Protein AF-X8CJ45-F1 (afdb_monomer_lite)

Secondary structure (DSSP, 8-state):
-EEEEETHHHHHTT-S--EEEEEEEETTEEEEEEEEETTTTEEEEEETTTEEEEEETTEEEE--------GGG-EEE----SSHHHHHHHHHHHHHHTTTSSEEE--S-HHHHHHHHHTTS--------

InterPro domains:
  IPR000760 Inositol monophosphatase-like [PF00459] (2-119)

Radius of gyration: 15.91 Å; chains: 1; bounding box: 38×46×38 Å

pLDDT: mean 92.59, std 13.07, range [32.62, 98.75]

Organism: NCBI:txid1299331

Foldseek 3Di:
DWDQWFLPVCVVVVNQFIWIKDFDDDPNDTAKIWIQSPNLQKIWIDGVPGAIWIQHPVGIDGWAFDPDPAQQADEAEDEADDDPVSNVVVVVVVVVSCVRHVYYDYSRGPSVVVVQRRRHHDDDPPPPD

Sequence (129 aa):
MLDPIDGTVNFVYGVPAYAVSVAAQVNGESVAGAVADVVADRVYSAASGLGAHVSDGQGTQPLQCAAVEDVSMALLGTGFGYSRQRRAAQAALLARMLPVVRDVRRIGSAALDLCMVASAGWTPTTSTA

Structure (mmCIF, N/CA/C/O backbone):
data_AF-X8CJ45-F1
#
_entry.id   AF-X8CJ45-F1
#
loop_
_atom_site.group_PDB
_atom_site.id
_atom_site.type_symbol
_atom_site.label_atom_id
_atom_site.label_alt_id
_atom_site.label_comp_id
_atom_site.label_asym_id
_atom_site.label_entity_id
_atom_site.label_seq_id
_atom_site.pdbx_PDB_ins_code
_atom_site.Cartn_x
_atom_site.Cartn_y
_atom_site.Cartn_z
_atom_site.occupancy
_atom_site.B_iso_or_equiv
_atom_site.auth_seq_id
_atom_site.auth_comp_id
_atom_site.auth_asym_id
_atom_site.auth_atom_id
_atom_site.pdbx_PDB_model_num
ATOM 1 N N . MET A 1 1 ? -9.303 15.860 1.183 1.00 90.12 1 MET A N 1
ATOM 2 C CA . MET A 1 1 ? -8.746 15.312 -0.075 1.00 90.12 1 MET A CA 1
ATOM 3 C C . MET A 1 1 ? -9.461 14.006 -0.390 1.00 90.12 1 MET A C 1
ATOM 5 O O . MET A 1 1 ? -9.812 13.306 0.551 1.00 90.12 1 MET A O 1
ATOM 9 N N . LEU A 1 2 ? -9.723 13.716 -1.665 1.00 96.00 2 LEU A N 1
ATOM 10 C CA . LEU A 1 2 ? -10.448 12.525 -2.119 1.00 96.00 2 LEU A CA 1
ATOM 11 C C . LEU A 1 2 ? -9.826 12.034 -3.430 1.00 96.00 2 LEU A C 1
ATOM 13 O O . LEU A 1 2 ? -9.655 12.841 -4.344 1.00 96.00 2 LEU A O 1
ATOM 17 N N . ASP A 1 3 ? -9.545 10.737 -3.516 1.00 97.50 3 ASP A N 1
ATOM 18 C CA . ASP A 1 3 ? -9.345 10.020 -4.774 1.00 97.50 3 ASP A CA 1
ATOM 19 C C . ASP A 1 3 ? -10.434 8.941 -4.889 1.00 97.50 3 ASP A C 1
ATOM 21 O O . ASP A 1 3 ? -10.437 7.992 -4.096 1.00 97.50 3 ASP A O 1
ATOM 25 N N . PRO A 1 4 ? -11.395 9.087 -5.819 1.00 96.88 4 PRO A N 1
ATOM 26 C CA . PRO A 1 4 ? -12.460 8.110 -5.987 1.00 96.88 4 PRO A CA 1
ATOM 27 C C . PRO A 1 4 ? -11.963 6.789 -6.586 1.00 96.88 4 PRO A C 1
ATOM 29 O O . PRO A 1 4 ? -12.703 5.810 -6.522 1.00 96.88 4 PRO A O 1
ATOM 32 N N . ILE A 1 5 ? -10.771 6.752 -7.198 1.00 96.94 5 ILE A N 1
ATOM 33 C CA . ILE A 1 5 ? -10.228 5.535 -7.805 1.00 96.94 5 ILE A CA 1
ATOM 34 C C . ILE A 1 5 ? -8.696 5.564 -7.941 1.00 96.94 5 ILE A C 1
ATOM 36 O O . ILE A 1 5 ? -8.134 5.755 -9.027 1.00 96.94 5 ILE A O 1
ATOM 40 N N . ASP A 1 6 ? -8.010 5.250 -6.844 1.00 96.94 6 ASP A N 1
ATOM 41 C CA . ASP A 1 6 ? -6.585 4.937 -6.888 1.00 96.94 6 ASP A CA 1
ATOM 42 C C . ASP A 1 6 ? -6.377 3.535 -7.486 1.00 96.94 6 ASP A C 1
ATOM 44 O O . ASP A 1 6 ? -7.050 2.568 -7.122 1.00 96.94 6 ASP A O 1
ATOM 48 N N . GLY A 1 7 ? -5.449 3.425 -8.437 1.00 95.75 7 GLY A N 1
ATOM 49 C CA . GLY A 1 7 ? -5.289 2.223 -9.256 1.00 95.75 7 GLY A CA 1
ATOM 50 C C . GLY A 1 7 ? -6.200 2.175 -10.486 1.00 95.75 7 GLY A C 1
ATOM 51 O O . GLY A 1 7 ? -6.632 1.099 -10.891 1.00 95.75 7 GLY A O 1
ATOM 52 N N . THR A 1 8 ? -6.458 3.315 -11.141 1.00 95.94 8 THR A N 1
ATOM 53 C CA . THR A 1 8 ? -7.279 3.395 -12.370 1.00 95.94 8 THR A CA 1
ATOM 54 C C . THR A 1 8 ? -6.879 2.369 -13.439 1.00 95.94 8 THR A C 1
ATOM 56 O O . THR A 1 8 ? -7.742 1.763 -14.067 1.00 95.94 8 THR A O 1
ATOM 59 N N . VAL A 1 9 ? -5.575 2.131 -13.644 1.00 95.31 9 VAL A N 1
ATOM 60 C CA . VAL A 1 9 ? -5.098 1.103 -14.591 1.00 95.31 9 VAL A CA 1
ATOM 61 C C . VAL A 1 9 ? -5.538 -0.288 -14.142 1.00 95.31 9 VAL A C 1
ATOM 63 O O . VAL A 1 9 ? -6.014 -1.064 -14.958 1.00 95.31 9 VAL A O 1
ATOM 66 N N . ASN A 1 10 ? -5.437 -0.599 -12.854 1.00 96.56 10 ASN A N 1
ATOM 67 C CA . ASN A 1 10 ? -5.868 -1.892 -12.343 1.00 96.56 10 ASN A CA 1
ATOM 68 C C . ASN A 1 10 ? -7.371 -2.093 -12.541 1.00 96.56 10 ASN A C 1
ATOM 70 O O . ASN A 1 10 ? -7.768 -3.122 -13.077 1.00 96.56 10 ASN A O 1
ATOM 74 N N . PHE A 1 11 ? -8.184 -1.083 -12.225 1.00 96.19 11 PHE A N 1
ATOM 75 C CA . PHE A 1 11 ? -9.627 -1.126 -12.460 1.00 96.19 11 PHE A CA 1
ATOM 76 C C . PHE A 1 11 ? -9.978 -1.361 -13.936 1.00 96.19 11 PHE A C 1
ATOM 78 O O . PHE A 1 11 ? -10.744 -2.266 -14.252 1.00 96.19 11 PHE A O 1
ATOM 85 N N . VAL A 1 12 ? -9.375 -0.593 -14.852 1.00 97.12 12 VAL A N 1
ATOM 86 C CA . VAL A 1 12 ? -9.637 -0.706 -16.300 1.00 97.12 12 VAL A CA 1
ATOM 87 C C . VAL A 1 12 ? -9.259 -2.084 -16.848 1.00 97.12 12 VAL A C 1
ATOM 89 O O . VAL A 1 12 ? -9.937 -2.595 -17.736 1.00 97.12 12 VAL A O 1
ATOM 92 N N . TYR A 1 13 ? -8.188 -2.686 -16.333 1.00 96.19 13 TYR A N 1
ATOM 93 C CA . TYR A 1 13 ? -7.687 -3.981 -16.797 1.00 96.19 13 TYR A CA 1
ATOM 94 C C . TYR A 1 13 ? -8.173 -5.172 -15.951 1.00 96.19 13 TYR A C 1
ATOM 96 O O . TYR A 1 13 ? -7.725 -6.294 -16.182 1.00 96.19 13 TYR A O 1
ATO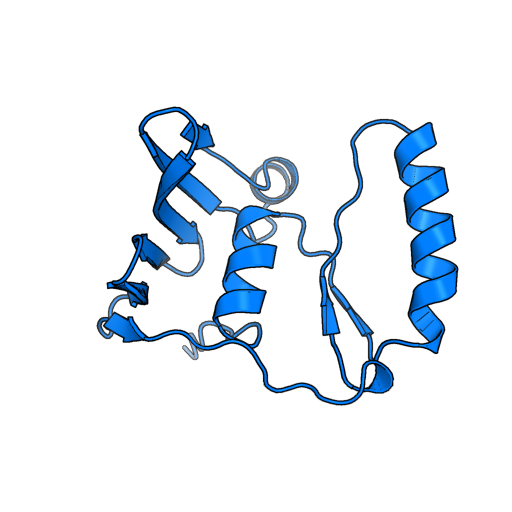M 104 N N . GLY A 1 14 ? -9.071 -4.959 -14.984 1.00 94.25 14 GLY A N 1
ATOM 105 C CA . GLY A 1 14 ? -9.604 -6.024 -14.127 1.00 94.25 14 GLY A CA 1
ATOM 106 C C . GLY A 1 14 ? -8.583 -6.643 -13.163 1.00 94.25 14 GLY A C 1
ATOM 107 O O . GLY A 1 14 ? -8.767 -7.773 -12.717 1.00 94.25 14 GLY A O 1
ATOM 108 N N . VAL A 1 15 ? -7.498 -5.934 -12.839 1.00 96.06 15 VAL A N 1
ATOM 109 C CA . VAL A 1 15 ? -6.531 -6.362 -11.818 1.00 96.06 15 VAL A CA 1
ATOM 110 C C . VAL A 1 15 ? -7.102 -6.019 -10.434 1.00 96.06 15 VAL A C 1
ATOM 112 O O . VAL A 1 15 ? -7.426 -4.852 -10.201 1.00 96.06 15 VAL A O 1
ATOM 115 N N . PRO A 1 16 ? -7.216 -6.980 -9.497 1.00 95.75 16 PRO A N 1
ATOM 116 C CA . PRO A 1 16 ? -7.948 -6.799 -8.243 1.00 95.75 16 PRO A CA 1
ATOM 117 C C . PRO A 1 16 ? -7.134 -6.048 -7.171 1.00 95.75 16 PRO A C 1
ATOM 119 O O . PRO A 1 16 ? -6.825 -6.585 -6.111 1.00 95.75 16 PRO A O 1
ATOM 122 N N . ALA A 1 17 ? -6.731 -4.813 -7.469 1.00 96.00 17 ALA A N 1
ATOM 123 C CA . ALA A 1 17 ? -5.958 -3.958 -6.568 1.00 96.00 17 ALA A CA 1
ATOM 124 C C . ALA A 1 17 ? -6.247 -2.475 -6.850 1.00 96.00 17 ALA A C 1
ATOM 126 O O . ALA A 1 17 ? -5.469 -1.791 -7.517 1.00 96.00 17 ALA A O 1
ATOM 127 N N . TYR A 1 18 ? -7.385 -1.981 -6.380 1.00 97.69 18 TYR A N 1
ATOM 128 C CA . TYR A 1 18 ? -7.781 -0.578 -6.511 1.00 97.69 18 TYR A CA 1
ATOM 129 C C . TYR A 1 18 ? -8.629 -0.156 -5.314 1.00 97.69 18 TYR A C 1
ATOM 131 O O . TYR A 1 18 ? -9.287 -0.984 -4.677 1.00 97.69 18 TYR A O 1
ATOM 139 N N . ALA A 1 19 ? -8.592 1.135 -5.003 1.00 98.44 19 ALA A N 1
ATOM 140 C CA . ALA A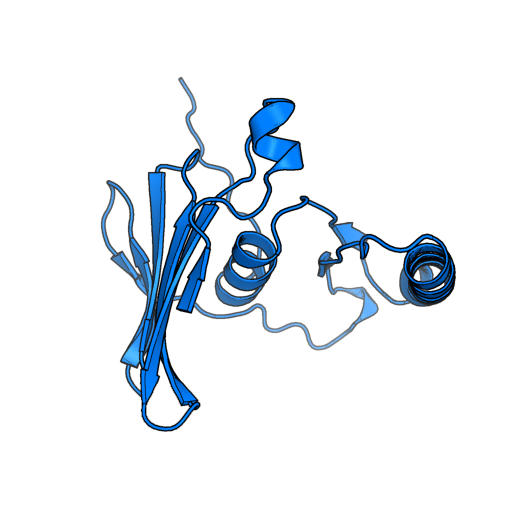 1 19 ? -9.175 1.657 -3.778 1.00 98.44 19 ALA A CA 1
ATOM 141 C C . ALA A 1 19 ? -9.813 3.034 -3.950 1.00 98.44 19 ALA A C 1
ATOM 143 O O . ALA A 1 19 ? -9.451 3.810 -4.834 1.00 98.44 19 ALA A O 1
ATOM 144 N N . VAL A 1 20 ? -10.725 3.353 -3.036 1.00 98.56 20 VAL A N 1
ATOM 145 C CA . VAL A 1 20 ? -11.155 4.732 -2.768 1.00 98.56 20 VAL A CA 1
ATOM 146 C C . VAL A 1 20 ? -10.320 5.256 -1.606 1.00 98.56 20 VAL A C 1
ATOM 148 O O . VAL A 1 20 ? -10.152 4.542 -0.619 1.00 98.56 20 VAL A O 1
ATOM 151 N N . SER A 1 21 ? -9.827 6.493 -1.670 1.00 98.50 21 SER A N 1
ATOM 152 C CA . SER A 1 21 ? -9.113 7.109 -0.543 1.00 98.50 21 SER A CA 1
ATOM 153 C C . SER A 1 21 ? -9.656 8.490 -0.194 1.00 98.50 21 SER A C 1
ATOM 155 O O . SER A 1 21 ? -9.944 9.310 -1.065 1.00 98.50 21 SER A O 1
ATOM 157 N N . VAL A 1 22 ? -9.791 8.765 1.102 1.00 98.44 22 VAL A N 1
ATOM 158 C CA . VAL A 1 22 ? -10.262 10.048 1.628 1.00 98.44 22 VAL A CA 1
ATOM 159 C C . VAL A 1 22 ? -9.416 10.478 2.819 1.00 98.44 22 VAL A C 1
ATOM 161 O O . VAL A 1 22 ? -9.025 9.663 3.651 1.00 98.44 22 VAL A O 1
ATOM 164 N N . ALA A 1 23 ? -9.151 11.778 2.918 1.00 98.31 23 ALA A N 1
ATOM 165 C CA . ALA A 1 23 ? -8.488 12.385 4.064 1.00 98.31 23 ALA A CA 1
ATOM 166 C C . ALA A 1 23 ? -9.190 13.682 4.476 1.00 98.31 23 ALA A C 1
ATOM 168 O O . ALA A 1 23 ? -9.433 14.566 3.640 1.00 98.31 23 ALA A O 1
ATOM 169 N N . ALA A 1 24 ? -9.472 13.809 5.769 1.00 98.31 24 ALA A N 1
ATOM 170 C CA . ALA A 1 24 ? -9.878 15.052 6.405 1.00 98.31 24 ALA A CA 1
ATOM 171 C C . ALA A 1 24 ? -8.626 15.865 6.743 1.00 98.31 24 ALA A C 1
ATOM 173 O O . ALA A 1 24 ? -7.697 15.349 7.369 1.00 98.31 24 ALA A O 1
ATOM 174 N N . GLN A 1 25 ? -8.605 17.131 6.325 1.00 98.12 25 GLN A N 1
ATOM 175 C CA . GLN A 1 25 ? -7.483 18.029 6.576 1.00 98.12 25 GLN A CA 1
ATOM 176 C C . GLN A 1 25 ? -7.929 19.284 7.317 1.00 98.12 25 GLN A C 1
ATOM 178 O O . GLN A 1 25 ? -8.961 19.866 6.981 1.00 98.12 25 GLN A O 1
ATOM 183 N N . VAL A 1 26 ? -7.122 19.716 8.283 1.00 98.12 26 VAL A N 1
ATOM 184 C CA . VAL A 1 26 ? -7.282 20.976 9.018 1.00 98.12 26 VAL A CA 1
ATOM 185 C C . VAL A 1 26 ? -5.975 21.745 8.874 1.00 98.12 26 VAL A C 1
ATOM 187 O O . VAL A 1 26 ? -4.916 21.213 9.178 1.00 98.12 26 VAL A O 1
ATOM 190 N N . ASN A 1 27 ? -6.032 22.976 8.361 1.00 96.50 27 ASN A N 1
ATOM 191 C CA . ASN A 1 27 ? -4.847 23.814 8.116 1.00 96.50 27 ASN A CA 1
ATOM 192 C C . ASN A 1 27 ? -3.743 23.129 7.278 1.00 96.50 27 ASN A C 1
ATOM 194 O O . ASN A 1 27 ? -2.561 23.388 7.468 1.00 96.50 27 ASN A O 1
ATOM 198 N N . GLY A 1 28 ? -4.130 22.254 6.344 1.00 94.50 28 GLY A N 1
ATOM 199 C CA . GLY A 1 28 ? -3.201 21.504 5.488 1.00 94.50 28 GLY A CA 1
ATOM 200 C C . GLY A 1 28 ? -2.626 20.228 6.116 1.00 94.50 28 GLY A C 1
ATOM 201 O O . GLY A 1 28 ? -1.952 19.470 5.422 1.00 94.50 28 GLY A O 1
ATOM 202 N N . GLU A 1 29 ? -2.923 19.939 7.384 1.00 96.50 29 GLU A N 1
ATOM 203 C CA . GLU A 1 29 ? -2.526 18.695 8.047 1.00 96.50 29 GLU A CA 1
ATOM 204 C C . GLU A 1 29 ? -3.635 17.648 7.949 1.00 96.50 29 GLU A C 1
ATOM 206 O O . GLU A 1 29 ? -4.806 17.952 8.171 1.00 96.50 29 GLU A O 1
ATOM 211 N N . SER A 1 30 ? -3.278 16.401 7.631 1.00 97.00 30 SER A N 1
ATOM 212 C CA . SER A 1 30 ? -4.239 15.289 7.620 1.00 97.00 30 SER A CA 1
ATOM 213 C C . SER A 1 30 ? -4.512 14.822 9.047 1.00 97.00 30 SER A C 1
ATOM 215 O O . SER A 1 3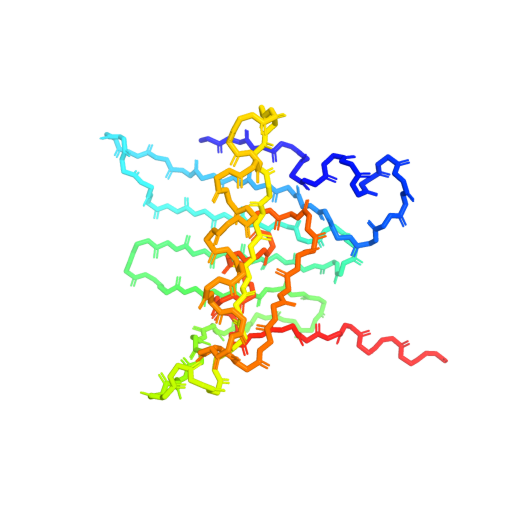0 ? -3.612 14.317 9.709 1.00 97.00 30 SER A O 1
ATOM 217 N N . VAL A 1 31 ? -5.754 14.988 9.510 1.00 98.50 31 VAL A N 1
ATOM 218 C CA . VAL A 1 31 ? -6.178 14.664 10.887 1.00 98.50 31 VAL A CA 1
ATOM 219 C C . VAL A 1 31 ? -6.940 13.344 10.988 1.00 98.50 31 VAL A C 1
ATOM 221 O O . VAL A 1 31 ? -7.006 12.744 12.059 1.00 98.50 31 VAL A O 1
ATOM 224 N N . ALA A 1 32 ? -7.513 12.884 9.876 1.00 98.62 32 ALA A N 1
ATOM 225 C CA . ALA A 1 32 ? -8.139 11.576 9.742 1.00 98.62 32 ALA A CA 1
ATOM 226 C C . ALA A 1 32 ? -8.131 11.136 8.277 1.00 98.62 32 ALA A C 1
ATOM 228 O O . ALA A 1 32 ? -8.094 11.973 7.371 1.00 98.62 32 ALA A O 1
ATOM 229 N N . GLY A 1 33 ? -8.204 9.835 8.031 1.00 98.56 33 GLY A N 1
ATOM 230 C CA . GLY A 1 33 ? -8.307 9.298 6.683 1.00 98.56 33 GLY A CA 1
ATOM 231 C C . GLY A 1 33 ? -8.825 7.872 6.656 1.00 98.56 33 GLY A C 1
ATOM 232 O O . GLY A 1 33 ? -8.782 7.161 7.661 1.00 98.56 33 GLY A O 1
ATOM 233 N N . ALA A 1 34 ? -9.321 7.477 5.490 1.00 98.69 34 ALA A N 1
ATOM 234 C CA . ALA A 1 34 ? -9.752 6.121 5.215 1.00 98.69 34 ALA A CA 1
ATOM 235 C C . ALA A 1 34 ? -9.398 5.708 3.782 1.00 98.69 34 ALA A C 1
ATOM 237 O O . ALA A 1 34 ? -9.417 6.530 2.863 1.00 98.69 34 ALA A O 1
ATOM 238 N N . VAL A 1 35 ? -9.092 4.426 3.606 1.00 98.75 35 VAL A N 1
ATOM 239 C CA . VAL A 1 35 ? -8.854 3.782 2.312 1.00 98.75 35 VAL A CA 1
ATOM 240 C C . VAL A 1 35 ? -9.729 2.538 2.246 1.00 98.75 35 VAL A C 1
ATOM 242 O O . VAL A 1 35 ? -9.599 1.651 3.086 1.00 98.75 35 VAL A O 1
ATOM 245 N N . ALA A 1 36 ? -10.622 2.473 1.266 1.00 98.50 36 ALA A N 1
ATOM 246 C CA . ALA A 1 36 ? -11.465 1.310 1.023 1.00 98.50 36 ALA A CA 1
ATOM 247 C C . ALA A 1 36 ? -10.853 0.461 -0.094 1.00 98.50 36 ALA A C 1
ATOM 249 O O . ALA A 1 36 ? -10.796 0.907 -1.241 1.00 98.50 36 ALA A O 1
ATOM 250 N N . ASP A 1 37 ? -10.402 -0.746 0.245 1.00 97.81 37 ASP A N 1
ATOM 251 C CA . ASP A 1 37 ? -10.001 -1.770 -0.720 1.00 97.81 37 ASP A CA 1
ATOM 252 C C . ASP A 1 37 ? -11.275 -2.395 -1.295 1.00 97.81 37 ASP A C 1
ATOM 254 O O . ASP A 1 37 ? -11.969 -3.157 -0.619 1.00 97.81 37 ASP A O 1
ATOM 258 N N . VAL A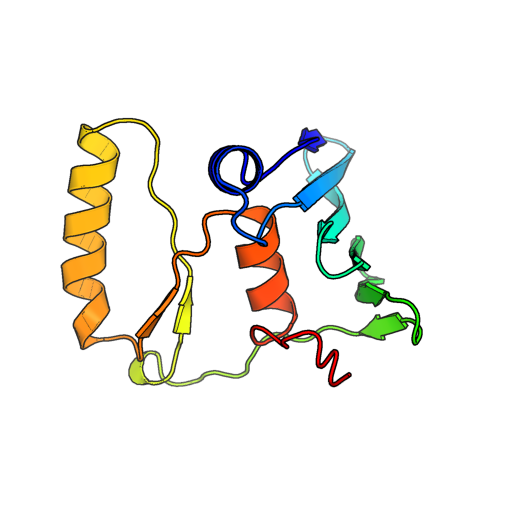 1 38 ? -11.615 -2.012 -2.528 1.00 96.69 38 VAL A N 1
ATOM 259 C CA . VAL A 1 38 ? -12.931 -2.302 -3.118 1.00 96.69 38 VAL A CA 1
ATOM 260 C C . VAL A 1 38 ? -13.124 -3.797 -3.356 1.00 96.69 38 VAL A C 1
ATOM 262 O O . VAL A 1 38 ? -14.238 -4.299 -3.254 1.00 96.69 38 VAL A O 1
ATOM 265 N N . VAL A 1 39 ? -12.051 -4.512 -3.693 1.00 96.00 39 VAL A N 1
ATOM 266 C CA . VAL A 1 39 ? -12.126 -5.940 -4.028 1.00 96.00 39 VAL A CA 1
ATOM 267 C C . VAL A 1 39 ? -12.136 -6.784 -2.760 1.00 96.00 39 VAL A C 1
ATOM 269 O O . VAL A 1 39 ? -12.881 -7.757 -2.678 1.00 96.00 39 VAL A O 1
ATOM 272 N N . ALA A 1 40 ? -11.314 -6.420 -1.774 1.00 94.38 40 ALA A N 1
ATOM 273 C CA . ALA A 1 40 ? -11.221 -7.169 -0.525 1.00 94.38 40 ALA A CA 1
ATOM 274 C C . ALA A 1 40 ? -12.335 -6.837 0.485 1.00 94.38 40 ALA A C 1
ATOM 276 O O . ALA A 1 40 ? -12.338 -7.429 1.559 1.00 94.38 40 ALA A O 1
ATOM 277 N N . ASP A 1 41 ? -13.240 -5.907 0.157 1.00 96.38 41 ASP A N 1
ATOM 278 C CA . ASP A 1 41 ? -14.351 -5.456 1.009 1.00 96.38 41 ASP A CA 1
ATOM 279 C C . ASP A 1 41 ? -13.903 -5.088 2.435 1.00 96.38 41 ASP A C 1
ATOM 281 O O . ASP A 1 41 ? -14.457 -5.523 3.446 1.00 96.38 41 ASP A O 1
ATOM 285 N N . ARG A 1 42 ? -12.828 -4.295 2.513 1.00 96.81 42 ARG A N 1
ATOM 286 C CA . ARG A 1 42 ? -12.242 -3.837 3.779 1.00 96.81 42 ARG A CA 1
ATOM 287 C C . ARG A 1 42 ? -11.907 -2.357 3.743 1.00 96.81 42 ARG A C 1
ATOM 289 O O . ARG A 1 42 ? -11.534 -1.800 2.707 1.00 96.81 42 ARG A O 1
ATOM 296 N N . VAL A 1 43 ? -11.977 -1.728 4.908 1.00 98.44 43 VAL A N 1
ATOM 297 C CA . VAL A 1 43 ? -11.697 -0.304 5.092 1.00 98.44 43 VAL A CA 1
ATOM 298 C C . VAL A 1 43 ? -10.575 -0.122 6.099 1.00 98.44 43 VAL A C 1
ATOM 300 O O . VAL A 1 43 ? -10.705 -0.457 7.274 1.00 98.44 43 VAL A O 1
ATOM 303 N N . TYR A 1 44 ? -9.483 0.470 5.638 1.00 98.56 44 TYR A N 1
ATOM 304 C CA . TYR A 1 44 ? -8.411 0.981 6.477 1.00 98.56 44 TYR A CA 1
ATOM 305 C C . TYR A 1 44 ? -8.783 2.380 6.949 1.00 98.56 44 TYR A C 1
ATOM 307 O O . TYR A 1 44 ? -9.257 3.188 6.153 1.00 98.56 44 TYR A O 1
ATOM 315 N N . SER A 1 45 ? -8.559 2.697 8.219 1.00 98.69 45 SER A N 1
ATOM 316 C CA . SER A 1 45 ? -8.849 4.025 8.763 1.00 98.69 45 SER A CA 1
ATOM 317 C C . SER A 1 45 ? -7.873 4.419 9.861 1.00 98.69 45 SER A C 1
ATOM 319 O O . SER A 1 45 ? -7.354 3.569 10.584 1.00 98.69 45 SER A O 1
ATOM 321 N N . ALA A 1 46 ? -7.608 5.716 9.976 1.00 98.69 46 ALA A N 1
ATOM 322 C CA . ALA A 1 46 ? -6.752 6.269 11.014 1.00 98.69 46 ALA A CA 1
ATOM 323 C C . ALA A 1 46 ? -7.150 7.710 11.339 1.00 98.69 46 ALA A C 1
ATOM 325 O O . ALA A 1 46 ? -7.697 8.426 10.496 1.00 98.69 46 ALA A O 1
ATOM 326 N N . ALA A 1 47 ? -6.830 8.144 12.554 1.00 98.56 47 ALA A N 1
ATOM 327 C CA . ALA A 1 47 ? -6.966 9.529 12.982 1.00 98.56 47 ALA A CA 1
ATOM 328 C C . ALA A 1 47 ? -5.859 9.903 13.972 1.00 98.56 47 ALA A C 1
ATOM 330 O O . ALA A 1 47 ? -5.321 9.043 14.677 1.00 98.56 47 ALA A O 1
ATOM 331 N N . SER A 1 48 ? -5.508 11.188 14.015 1.00 97.94 48 SER A N 1
ATOM 332 C CA . SER A 1 48 ? -4.437 11.704 14.870 1.00 97.94 48 SER A CA 1
ATOM 333 C C . SER A 1 48 ? -4.662 11.321 16.333 1.00 97.94 48 SER A C 1
ATOM 335 O O . SER A 1 48 ? -5.700 11.625 16.915 1.00 97.94 48 SER A O 1
ATOM 337 N N . GLY A 1 49 ? -3.680 10.634 16.922 1.00 97.69 49 GLY A N 1
ATOM 338 C CA . GLY A 1 49 ? -3.730 10.161 18.309 1.00 97.69 49 GLY A CA 1
ATOM 339 C C . GLY A 1 49 ? -4.613 8.931 18.559 1.00 97.69 49 GLY A C 1
ATOM 340 O O . GLY A 1 49 ? -4.627 8.440 19.682 1.00 97.69 49 GLY A O 1
ATOM 341 N N . LEU A 1 50 ? -5.313 8.410 17.546 1.00 98.12 50 LEU A N 1
ATOM 342 C CA . LEU A 1 50 ? -6.245 7.282 17.690 1.00 98.12 50 LEU A CA 1
ATOM 343 C C . LEU A 1 50 ? -5.722 5.969 17.090 1.00 98.12 50 LEU A C 1
ATOM 345 O O . LEU A 1 50 ? -6.385 4.944 17.199 1.00 98.12 50 LEU A O 1
ATOM 349 N N . GLY A 1 51 ? -4.539 5.980 16.474 1.00 97.69 51 GLY A N 1
ATOM 350 C CA . GLY A 1 51 ? -3.972 4.805 15.810 1.00 97.69 51 GLY A CA 1
ATOM 351 C C . GLY A 1 51 ? -4.629 4.499 14.461 1.00 97.69 51 GLY A C 1
ATOM 352 O O . GLY A 1 51 ? -5.392 5.305 13.920 1.00 97.69 51 GLY A O 1
ATOM 353 N N . ALA A 1 52 ? -4.292 3.334 13.904 1.00 98.25 52 ALA A N 1
ATOM 354 C CA . ALA A 1 52 ? -4.785 2.848 12.619 1.00 98.25 52 ALA A CA 1
ATOM 355 C C . ALA A 1 52 ? -5.475 1.489 12.784 1.00 98.25 52 ALA A C 1
ATOM 357 O O . ALA A 1 52 ? -5.046 0.666 13.592 1.00 98.25 52 ALA A O 1
ATOM 358 N N . HIS A 1 53 ? -6.527 1.259 12.003 1.00 98.19 53 HIS A N 1
ATOM 359 C CA . HIS A 1 53 ? -7.367 0.067 12.073 1.00 98.19 53 HIS A CA 1
ATOM 360 C C . HIS A 1 53 ? -7.758 -0.408 10.675 1.00 98.19 53 HIS A C 1
ATOM 362 O O . HIS A 1 53 ? -7.814 0.391 9.735 1.00 98.19 53 HIS A O 1
ATOM 368 N N . VAL A 1 54 ? -8.080 -1.692 10.555 1.00 98.19 54 VAL A N 1
ATOM 369 C CA . VAL A 1 54 ? -8.771 -2.269 9.399 1.00 98.19 54 VAL A CA 1
ATOM 370 C C . VAL A 1 54 ? -10.099 -2.860 9.856 1.00 98.19 54 VAL A C 1
ATOM 372 O O . VAL A 1 54 ? -10.161 -3.511 10.898 1.00 98.19 54 VAL A O 1
ATOM 375 N N . SER A 1 55 ? -11.153 -2.602 9.092 1.00 97.62 55 SER A N 1
ATOM 376 C CA . SER A 1 55 ? -12.494 -3.135 9.320 1.00 97.62 55 SER A CA 1
ATOM 377 C C . SER A 1 55 ? -12.959 -3.925 8.107 1.00 97.62 55 SER A C 1
ATOM 379 O O . SER A 1 55 ? -12.818 -3.445 6.982 1.00 97.62 55 SER A O 1
ATOM 381 N N . ASP A 1 56 ? -13.553 -5.086 8.339 1.00 96.19 56 ASP A N 1
ATOM 382 C CA . ASP A 1 56 ? -14.203 -5.923 7.329 1.00 96.19 56 ASP A CA 1
ATOM 383 C C . ASP A 1 56 ? -15.451 -6.607 7.927 1.00 96.19 56 ASP A C 1
ATOM 385 O O . ASP A 1 56 ? -15.907 -6.257 9.022 1.00 96.19 56 ASP A O 1
ATOM 389 N N . GLY A 1 57 ? -16.022 -7.588 7.222 1.00 94.19 57 GLY A N 1
ATOM 390 C CA . GLY A 1 57 ? -17.189 -8.342 7.695 1.00 94.19 57 GLY A CA 1
ATOM 391 C C . GLY A 1 57 ? -16.982 -9.138 8.996 1.00 94.19 57 GLY A C 1
ATOM 392 O O . GLY A 1 57 ? -17.967 -9.585 9.582 1.00 94.19 57 GLY A O 1
ATOM 393 N N . GLN A 1 58 ? -15.742 -9.324 9.461 1.00 93.25 58 GLN A N 1
ATOM 394 C CA . GLN A 1 58 ? -15.404 -10.026 10.708 1.00 93.25 58 GLN A CA 1
ATOM 395 C C . GLN A 1 58 ? -15.201 -9.074 11.897 1.00 93.25 58 GLN A C 1
ATOM 397 O O . GLN A 1 58 ? -15.123 -9.528 13.040 1.00 93.25 58 GLN A O 1
ATOM 402 N N . GLY A 1 59 ? -15.133 -7.762 11.658 1.00 95.81 59 GLY A N 1
ATOM 403 C CA . GLY A 1 59 ? -14.989 -6.739 12.692 1.00 95.81 59 GLY A CA 1
ATOM 404 C C . GLY A 1 59 ? -13.821 -5.793 12.432 1.00 95.81 59 GLY A C 1
ATOM 405 O O . GLY A 1 59 ? -13.352 -5.650 11.308 1.00 95.81 59 GLY A O 1
ATOM 406 N N . THR A 1 60 ? -13.363 -5.120 13.488 1.00 97.38 60 THR A N 1
ATOM 407 C CA . THR A 1 60 ? -12.297 -4.111 13.423 1.00 97.38 60 THR A CA 1
ATOM 408 C C . THR A 1 60 ? -11.070 -4.573 14.194 1.00 97.38 60 THR A C 1
ATOM 410 O O . THR A 1 60 ? -11.179 -5.002 15.343 1.00 97.38 60 THR A O 1
ATOM 413 N N . GLN A 1 61 ? -9.896 -4.445 13.581 1.00 96.81 61 GLN A N 1
ATOM 414 C CA . GLN A 1 61 ? -8.614 -4.846 14.158 1.00 96.81 61 GLN A CA 1
ATOM 415 C C . GLN A 1 61 ? -7.613 -3.682 14.108 1.00 96.81 61 GLN A C 1
ATOM 417 O O . GLN A 1 61 ? -7.575 -2.959 13.107 1.00 96.81 61 GLN A O 1
ATOM 422 N N . PRO A 1 62 ? -6.798 -3.471 15.159 1.00 97.38 62 PRO A N 1
ATOM 423 C CA . PRO A 1 62 ? -5.731 -2.478 15.128 1.00 97.38 62 PRO A CA 1
ATOM 424 C C . PRO A 1 62 ? -4.604 -2.915 14.186 1.00 97.38 62 PRO A C 1
ATOM 426 O O . PRO A 1 62 ? -4.333 -4.103 14.023 1.00 97.38 62 PRO A O 1
ATOM 429 N N . LEU A 1 63 ? -3.927 -1.939 13.587 1.00 96.88 63 LEU A N 1
ATOM 430 C CA . LEU A 1 63 ? -2.818 -2.152 12.663 1.00 96.88 63 LEU A CA 1
ATOM 431 C C . LEU A 1 63 ? -1.481 -1.780 13.304 1.00 96.88 63 LEU A C 1
ATOM 433 O O . LEU A 1 63 ? -1.369 -0.782 14.018 1.00 96.88 63 LEU A O 1
ATOM 437 N N . GLN A 1 64 ? -0.455 -2.566 12.992 1.00 95.88 64 GLN A N 1
ATOM 438 C CA . GLN A 1 64 ? 0.940 -2.286 13.309 1.00 95.88 64 GLN A CA 1
ATOM 439 C C . GLN A 1 64 ? 1.815 -2.685 12.125 1.00 95.88 64 GLN A C 1
ATOM 441 O O . GLN A 1 64 ? 1.600 -3.724 11.501 1.00 95.88 64 GLN A O 1
ATOM 446 N N . CYS A 1 65 ? 2.815 -1.856 11.829 1.00 95.31 65 CYS A N 1
ATOM 447 C CA . CYS A 1 65 ? 3.781 -2.141 10.781 1.00 95.31 65 CYS A CA 1
ATOM 448 C C . CYS A 1 65 ? 4.738 -3.272 11.184 1.00 95.31 65 CYS A C 1
ATOM 450 O O . CYS A 1 65 ? 4.886 -3.618 12.357 1.00 95.31 65 CYS A O 1
ATOM 452 N N . ALA A 1 66 ? 5.411 -3.844 10.186 1.00 92.62 66 ALA A N 1
ATOM 453 C CA . ALA A 1 66 ? 6.399 -4.887 10.418 1.00 92.62 66 ALA A CA 1
ATOM 454 C C . ALA A 1 66 ? 7.622 -4.328 11.166 1.00 92.62 66 ALA A C 1
ATOM 456 O O . ALA A 1 66 ? 8.184 -3.304 10.773 1.00 92.62 66 ALA A O 1
ATOM 457 N N . ALA A 1 67 ? 8.080 -5.044 12.195 1.00 91.88 67 ALA A N 1
ATOM 458 C CA . ALA A 1 67 ? 9.346 -4.772 12.871 1.00 91.88 67 ALA A CA 1
ATOM 459 C C . ALA A 1 67 ? 10.500 -5.424 12.090 1.00 91.88 67 ALA A C 1
ATOM 461 O O . ALA A 1 67 ? 10.915 -6.545 12.383 1.00 91.88 67 ALA A O 1
ATOM 462 N N . VAL A 1 68 ? 10.974 -4.747 11.043 1.00 92.31 68 VAL A N 1
ATOM 463 C CA . VAL A 1 68 ? 12.105 -5.204 10.223 1.00 92.31 68 VAL A CA 1
ATOM 464 C C . VAL A 1 68 ? 13.350 -4.405 10.592 1.00 92.31 68 VAL A C 1
ATOM 466 O O . VAL A 1 68 ? 13.410 -3.204 10.346 1.00 92.31 68 VAL A O 1
ATOM 469 N N . GLU A 1 69 ? 14.344 -5.076 11.170 1.00 93.81 69 GLU A N 1
ATOM 470 C CA . GLU A 1 69 ? 15.604 -4.449 11.602 1.00 93.81 69 GLU A CA 1
ATOM 471 C C . GLU A 1 69 ? 16.687 -4.467 10.512 1.00 93.81 69 GLU A C 1
ATOM 473 O O . GLU A 1 69 ? 17.573 -3.615 10.501 1.00 93.81 69 GLU A O 1
ATOM 478 N N . ASP A 1 70 ? 16.595 -5.405 9.564 1.00 95.38 70 ASP A N 1
ATOM 479 C CA . ASP A 1 70 ? 17.528 -5.554 8.446 1.00 95.38 70 ASP A CA 1
ATOM 480 C C . ASP A 1 70 ? 16.805 -5.335 7.111 1.00 95.38 70 ASP A C 1
ATOM 482 O O . ASP A 1 70 ? 15.862 -6.049 6.760 1.00 95.38 70 ASP A O 1
ATOM 486 N N . VAL A 1 71 ? 17.269 -4.353 6.335 1.00 95.12 71 VAL A N 1
ATOM 487 C CA . VAL A 1 71 ? 16.696 -3.998 5.029 1.00 95.12 71 VAL A CA 1
ATOM 488 C C . VAL A 1 71 ? 16.720 -5.162 4.033 1.00 95.12 71 VAL A C 1
ATOM 490 O O . VAL A 1 71 ? 15.800 -5.272 3.220 1.00 95.12 71 VAL A O 1
ATOM 493 N N . SER A 1 72 ? 17.680 -6.083 4.146 1.00 96.88 72 SER A N 1
ATOM 494 C CA . SER A 1 72 ? 17.755 -7.290 3.308 1.00 96.88 72 SER A CA 1
ATOM 495 C C . SER A 1 72 ? 16.592 -8.258 3.531 1.00 96.88 72 SER A C 1
ATOM 497 O O . SER A 1 72 ? 16.334 -9.127 2.698 1.00 96.88 72 SER A O 1
ATOM 499 N N . MET A 1 73 ? 15.836 -8.072 4.616 1.00 95.00 73 MET A N 1
ATOM 500 C CA . MET A 1 73 ? 14.620 -8.818 4.931 1.00 95.00 73 MET A CA 1
ATOM 501 C C . MET A 1 73 ? 13.338 -8.047 4.581 1.00 95.00 73 MET A C 1
ATOM 503 O O . MET A 1 73 ? 12.250 -8.623 4.639 1.00 95.00 73 MET A O 1
ATOM 507 N N . ALA A 1 74 ? 13.442 -6.780 4.166 1.00 95.44 74 ALA A N 1
ATOM 508 C CA . ALA A 1 74 ? 12.299 -5.930 3.854 1.00 95.44 74 ALA A CA 1
ATOM 509 C C . ALA A 1 74 ? 11.703 -6.218 2.466 1.00 95.44 74 ALA A C 1
ATOM 511 O O . ALA A 1 74 ? 12.423 -6.369 1.477 1.00 95.44 74 ALA A O 1
ATOM 512 N N . LEU A 1 75 ? 10.370 -6.216 2.383 1.00 95.12 75 LEU A N 1
ATOM 513 C CA . LEU A 1 75 ? 9.635 -6.164 1.118 1.00 95.12 75 LEU A CA 1
ATOM 514 C C . LEU A 1 75 ? 9.374 -4.701 0.748 1.00 95.12 75 LEU A C 1
ATOM 516 O O . LEU A 1 75 ? 8.710 -3.979 1.492 1.00 95.12 75 LEU A O 1
ATOM 520 N N . LEU A 1 76 ? 9.878 -4.262 -0.404 1.00 96.12 76 LEU A N 1
ATOM 521 C CA . LEU A 1 76 ? 9.777 -2.871 -0.841 1.00 96.12 76 LEU A CA 1
ATOM 522 C C . LEU A 1 76 ? 8.595 -2.665 -1.797 1.00 96.12 76 LEU A C 1
ATOM 524 O O . LEU A 1 76 ? 8.627 -3.133 -2.933 1.00 96.12 76 LEU A O 1
ATOM 528 N N . GLY A 1 77 ? 7.582 -1.909 -1.374 1.00 94.81 77 GLY A N 1
ATOM 529 C CA . GLY A 1 77 ? 6.533 -1.396 -2.262 1.00 94.81 77 GLY A CA 1
ATOM 530 C C . GLY A 1 77 ? 7.035 -0.235 -3.129 1.00 94.81 77 GLY A C 1
ATOM 531 O O . GLY A 1 77 ? 7.787 0.622 -2.661 1.00 94.81 77 GLY A O 1
ATOM 532 N N . THR A 1 78 ? 6.647 -0.189 -4.405 1.00 94.88 78 THR A N 1
ATOM 533 C CA . THR A 1 78 ? 7.004 0.916 -5.303 1.00 94.88 78 THR A CA 1
ATOM 534 C C . THR A 1 78 ? 5.977 1.158 -6.409 1.00 94.88 78 THR A C 1
ATOM 536 O O . THR A 1 78 ? 5.222 0.273 -6.808 1.00 94.88 78 THR A O 1
ATOM 539 N N . GLY A 1 79 ? 6.016 2.367 -6.973 1.00 92.25 79 GLY A N 1
ATOM 540 C CA . GLY A 1 79 ? 5.188 2.800 -8.092 1.00 92.25 79 GLY A CA 1
ATOM 541 C C . GLY A 1 79 ? 5.980 3.632 -9.100 1.00 92.25 79 GLY A C 1
ATOM 542 O O . GLY A 1 79 ? 6.972 4.287 -8.773 1.00 92.25 79 GLY A O 1
ATOM 543 N N . PHE A 1 80 ? 5.523 3.631 -10.351 1.00 90.38 80 PHE A N 1
ATOM 544 C CA . PHE A 1 80 ? 6.130 4.413 -11.425 1.00 90.38 80 PHE A CA 1
ATOM 545 C C . PHE A 1 80 ? 5.304 5.662 -11.718 1.00 90.38 80 PHE A C 1
ATOM 547 O O . PHE A 1 80 ? 4.098 5.581 -11.932 1.00 90.38 80 PHE A O 1
ATOM 554 N N . GLY A 1 81 ? 5.965 6.819 -11.767 1.00 84.56 81 GLY A N 1
ATOM 555 C CA . GLY A 1 81 ? 5.328 8.065 -12.177 1.00 84.56 81 GLY A CA 1
ATOM 556 C C . GLY A 1 81 ? 4.960 8.061 -13.664 1.00 84.56 81 GLY A C 1
ATOM 557 O O . GLY A 1 81 ? 5.473 7.274 -14.458 1.00 84.56 81 GLY A O 1
ATOM 558 N N . TYR A 1 82 ? 4.097 8.988 -14.075 1.00 81.06 82 TYR A N 1
ATOM 559 C CA . TYR A 1 82 ? 3.589 9.012 -15.449 1.00 81.06 82 TYR A CA 1
ATOM 560 C C . TYR A 1 82 ? 4.638 9.413 -16.502 1.00 81.06 82 TYR A C 1
ATOM 562 O O . TYR A 1 82 ? 4.634 8.875 -17.613 1.00 81.06 82 TYR A O 1
ATOM 570 N N . SER A 1 83 ? 5.581 10.310 -16.187 1.00 92.94 83 SER A N 1
ATOM 571 C CA . SER A 1 83 ? 6.556 10.789 -17.179 1.00 92.94 83 SER A CA 1
ATOM 572 C C . SER A 1 83 ? 7.659 9.761 -17.463 1.00 92.94 83 SER A C 1
ATOM 574 O O . SER A 1 83 ? 8.157 9.086 -16.561 1.00 92.94 83 SER A O 1
ATOM 576 N N . ARG A 1 84 ? 8.076 9.644 -18.732 1.00 92.38 84 ARG A N 1
ATOM 577 C CA . ARG A 1 84 ? 9.130 8.697 -19.154 1.00 92.38 84 ARG A CA 1
ATOM 578 C C . ARG A 1 84 ? 10.451 8.938 -18.423 1.00 92.38 84 ARG A C 1
ATOM 580 O O . ARG A 1 84 ? 11.093 7.994 -17.983 1.00 92.38 84 ARG A O 1
ATOM 587 N N . GLN A 1 85 ? 10.819 10.205 -18.257 1.00 94.31 85 GLN A N 1
ATOM 588 C CA . GLN A 1 85 ? 12.066 10.603 -17.610 1.00 94.31 85 GLN A CA 1
ATOM 589 C C . GLN A 1 85 ? 12.074 10.224 -16.121 1.00 94.31 85 GLN A C 1
ATOM 591 O O . GLN A 1 85 ? 13.062 9.680 -15.630 1.00 94.31 85 GLN A O 1
ATOM 596 N N . ARG A 1 86 ? 10.942 10.403 -15.420 1.00 93.00 86 ARG A N 1
ATOM 597 C CA . ARG A 1 86 ? 10.787 9.944 -14.031 1.00 93.00 86 ARG A CA 1
ATOM 598 C C . ARG A 1 86 ? 10.843 8.419 -13.940 1.00 93.00 86 ARG A C 1
ATOM 600 O O . ARG A 1 86 ? 11.526 7.909 -13.061 1.00 93.00 86 ARG A O 1
ATOM 607 N N . ARG A 1 87 ? 10.213 7.697 -14.873 1.00 93.50 87 ARG A N 1
ATOM 608 C CA . ARG A 1 87 ? 10.277 6.225 -14.919 1.00 93.50 87 ARG A CA 1
ATOM 609 C C . ARG A 1 87 ? 11.693 5.699 -15.106 1.00 93.50 87 ARG A C 1
ATOM 611 O O . ARG A 1 87 ? 12.075 4.774 -14.401 1.00 93.50 87 ARG A O 1
ATOM 618 N N . ALA A 1 88 ? 12.480 6.304 -15.994 1.00 94.81 88 ALA A N 1
ATOM 619 C CA . ALA A 1 88 ? 13.879 5.925 -16.185 1.00 94.81 88 ALA A CA 1
ATOM 620 C C . ALA A 1 88 ? 14.702 6.120 -14.899 1.00 94.81 88 ALA A C 1
ATOM 622 O O . ALA A 1 88 ? 15.423 5.216 -14.481 1.00 94.81 88 ALA A O 1
ATOM 623 N N . ALA A 1 89 ? 14.534 7.263 -14.223 1.00 95.62 89 ALA A N 1
ATOM 624 C CA . ALA A 1 89 ? 15.200 7.526 -12.948 1.00 95.62 89 ALA A CA 1
ATOM 625 C C . ALA A 1 89 ? 14.765 6.543 -11.843 1.00 95.62 89 ALA A C 1
ATOM 627 O O . ALA A 1 89 ? 15.605 6.028 -11.105 1.00 95.62 89 ALA A O 1
ATOM 628 N N . GLN A 1 90 ? 13.468 6.239 -11.752 1.00 95.69 90 GLN A N 1
ATOM 629 C CA . GLN A 1 90 ? 12.931 5.267 -10.796 1.00 95.69 90 GLN A CA 1
ATOM 630 C C . GLN A 1 90 ? 13.424 3.843 -11.081 1.00 95.69 90 GLN A C 1
ATOM 632 O O . GLN A 1 90 ? 13.769 3.131 -10.146 1.00 95.69 90 GLN A O 1
ATOM 637 N N . ALA A 1 91 ? 13.518 3.437 -12.349 1.00 95.56 91 ALA A N 1
ATOM 638 C CA . ALA A 1 91 ? 14.060 2.134 -12.729 1.00 95.56 91 ALA A CA 1
ATOM 639 C C . ALA A 1 91 ? 15.543 2.006 -12.347 1.00 95.56 91 ALA A C 1
ATOM 641 O O . ALA A 1 91 ? 15.952 0.989 -11.792 1.00 95.56 91 ALA A O 1
ATOM 642 N N . ALA A 1 92 ? 16.335 3.060 -12.568 1.00 96.88 92 ALA A N 1
ATOM 643 C CA . ALA A 1 92 ? 17.736 3.090 -12.155 1.00 96.88 92 ALA A CA 1
ATOM 644 C C . ALA A 1 92 ? 17.900 3.032 -10.627 1.00 96.88 92 ALA A C 1
ATOM 646 O O . ALA A 1 92 ? 18.829 2.397 -10.133 1.00 96.88 92 ALA A O 1
ATOM 647 N N . LEU A 1 93 ? 17.011 3.683 -9.866 1.00 96.19 93 LEU A N 1
ATOM 648 C CA . LEU A 1 93 ? 16.973 3.552 -8.408 1.00 96.19 93 LEU A CA 1
ATOM 649 C C . LEU A 1 93 ? 16.622 2.119 -7.998 1.00 96.19 93 LEU A C 1
ATOM 651 O O . LEU A 1 93 ? 17.316 1.541 -7.167 1.00 96.19 93 LEU A O 1
ATOM 655 N N . LEU A 1 94 ? 15.595 1.534 -8.613 1.00 96.44 94 LEU A N 1
ATOM 656 C CA . LEU A 1 94 ? 15.139 0.187 -8.292 1.00 96.44 94 LEU A CA 1
ATOM 657 C C . LEU A 1 94 ? 16.228 -0.861 -8.534 1.00 96.44 94 LEU A C 1
ATOM 659 O O . LEU A 1 94 ? 16.446 -1.718 -7.684 1.00 96.44 94 LEU A O 1
ATOM 663 N N . ALA A 1 95 ? 16.971 -0.741 -9.636 1.00 96.94 95 ALA A N 1
ATOM 664 C CA . ALA A 1 95 ? 18.099 -1.617 -9.939 1.00 96.94 95 ALA A CA 1
ATOM 665 C C . ALA A 1 95 ? 19.176 -1.615 -8.838 1.00 96.94 95 ALA A C 1
ATOM 667 O O . ALA A 1 95 ? 19.797 -2.644 -8.595 1.00 96.94 95 ALA A O 1
ATOM 668 N N . ARG A 1 96 ? 19.375 -0.483 -8.145 1.00 97.62 96 ARG A N 1
ATOM 669 C CA . ARG A 1 96 ? 20.296 -0.396 -6.999 1.00 97.62 96 ARG A CA 1
ATOM 670 C C . ARG A 1 96 ? 19.704 -0.939 -5.703 1.00 97.62 96 ARG A C 1
ATOM 672 O O . ARG A 1 96 ? 20.463 -1.358 -4.841 1.00 97.62 96 ARG A O 1
ATOM 679 N N . MET A 1 97 ? 18.380 -0.909 -5.555 1.00 97.12 97 MET A N 1
ATOM 680 C CA . MET A 1 97 ? 17.703 -1.413 -4.357 1.00 97.12 97 MET A CA 1
ATOM 681 C C . MET A 1 97 ? 17.554 -2.934 -4.372 1.00 97.12 97 MET A C 1
ATOM 683 O O . MET A 1 97 ? 17.637 -3.542 -3.313 1.00 97.12 97 MET A O 1
ATOM 687 N N . LEU A 1 98 ? 17.371 -3.548 -5.547 1.00 96.44 98 LEU A N 1
ATOM 688 C CA . LEU A 1 98 ? 17.134 -4.992 -5.691 1.00 96.44 98 LEU A CA 1
ATOM 689 C C . LEU A 1 98 ? 18.148 -5.895 -4.957 1.00 96.44 98 LEU A C 1
ATOM 691 O O . LEU A 1 98 ? 17.703 -6.868 -4.364 1.00 96.44 98 LEU A O 1
ATOM 695 N N . PRO A 1 99 ? 19.467 -5.611 -4.935 1.00 97.25 99 PRO A N 1
ATOM 696 C CA . PRO A 1 99 ? 20.427 -6.433 -4.189 1.00 97.25 99 PRO A CA 1
ATOM 697 C C . PRO A 1 99 ? 20.402 -6.223 -2.667 1.00 97.25 99 PRO A C 1
ATOM 699 O O . PRO A 1 99 ? 21.066 -6.961 -1.947 1.00 97.25 99 PRO A O 1
ATOM 702 N N . VAL A 1 100 ? 19.723 -5.177 -2.186 1.00 97.69 100 VAL A N 1
ATOM 703 C CA . VAL A 1 100 ? 19.768 -4.712 -0.788 1.00 97.69 100 VAL A CA 1
ATOM 704 C C . VAL A 1 100 ? 18.464 -5.007 -0.047 1.00 97.69 100 VAL A C 1
ATOM 706 O O . VAL A 1 100 ? 18.471 -5.066 1.175 1.00 97.69 100 VAL A O 1
ATOM 709 N N . VAL A 1 101 ? 17.353 -5.189 -0.764 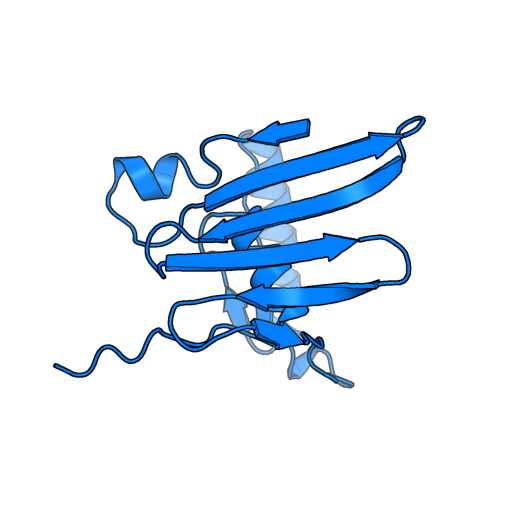1.00 97.56 101 VAL A N 1
ATOM 710 C CA . VAL A 1 101 ? 16.047 -5.562 -0.196 1.00 97.56 101 VAL A CA 1
ATOM 711 C C . VAL A 1 101 ? 15.737 -7.028 -0.465 1.00 97.56 101 VAL A C 1
ATOM 713 O O . VAL A 1 101 ? 16.299 -7.623 -1.383 1.00 97.56 101 VAL A O 1
ATOM 716 N N . ARG A 1 102 ? 14.794 -7.603 0.286 1.00 96.25 102 ARG A N 1
ATOM 717 C CA . ARG A 1 102 ? 14.380 -8.997 0.080 1.00 96.25 102 ARG A CA 1
ATOM 718 C C . ARG A 1 102 ? 13.721 -9.201 -1.277 1.00 96.25 102 ARG A C 1
ATOM 720 O O . ARG A 1 102 ? 14.002 -10.176 -1.965 1.00 96.25 102 ARG A O 1
ATOM 727 N N . ASP A 1 103 ? 12.778 -8.322 -1.607 1.00 95.50 103 ASP A N 1
ATOM 728 C CA . ASP A 1 103 ? 12.012 -8.356 -2.852 1.00 95.50 103 ASP A CA 1
ATOM 729 C C . ASP A 1 103 ? 11.259 -7.026 -3.049 1.00 95.50 103 ASP A C 1
ATOM 731 O O . ASP A 1 103 ? 11.161 -6.201 -2.135 1.00 95.50 103 ASP A O 1
ATOM 735 N N . VAL A 1 104 ? 10.690 -6.827 -4.236 1.00 95.81 104 VAL A N 1
ATOM 736 C CA . VAL A 1 104 ? 9.938 -5.630 -4.622 1.00 95.81 104 VAL A CA 1
ATOM 737 C C . VAL A 1 104 ? 8.491 -5.988 -4.957 1.00 95.81 104 VAL A C 1
ATOM 739 O O . VAL A 1 104 ? 8.205 -6.966 -5.650 1.00 95.81 104 VAL A O 1
ATOM 742 N N . ARG A 1 105 ? 7.544 -5.161 -4.514 1.00 95.06 105 ARG A N 1
ATOM 743 C CA . ARG A 1 105 ? 6.130 -5.223 -4.899 1.00 95.06 105 ARG A CA 1
ATOM 744 C C . ARG A 1 105 ? 5.743 -3.965 -5.667 1.00 95.06 105 ARG A C 1
ATOM 746 O O . ARG A 1 105 ? 6.148 -2.859 -5.328 1.00 95.06 105 ARG A O 1
ATOM 753 N N . ARG A 1 106 ? 4.965 -4.152 -6.733 1.00 93.75 106 ARG A N 1
ATOM 754 C CA . ARG A 1 106 ? 4.447 -3.077 -7.589 1.00 93.75 106 ARG A CA 1
ATOM 755 C C . ARG A 1 106 ? 2.994 -3.376 -7.929 1.00 93.75 106 ARG A C 1
ATOM 757 O O . ARG A 1 106 ? 2.706 -3.845 -9.031 1.00 93.75 106 ARG A O 1
ATOM 764 N N . ILE A 1 107 ? 2.097 -3.153 -6.971 1.00 93.75 107 ILE A N 1
ATOM 765 C CA . ILE A 1 107 ? 0.695 -3.569 -7.114 1.00 93.75 107 ILE A CA 1
ATOM 766 C C . ILE A 1 107 ? -0.136 -2.592 -7.943 1.00 93.75 107 ILE A C 1
ATOM 768 O O . ILE A 1 107 ? -1.137 -3.003 -8.505 1.00 93.75 107 ILE A O 1
ATOM 772 N N . GLY A 1 108 ? 0.291 -1.331 -8.085 1.00 93.94 108 GLY A N 1
ATOM 773 C CA . GLY A 1 108 ? -0.380 -0.350 -8.947 1.00 93.94 108 GLY A CA 1
ATOM 774 C C . GLY A 1 108 ? -1.458 0.502 -8.269 1.00 93.94 108 GLY A C 1
ATOM 775 O O . GLY A 1 108 ? -2.156 1.218 -8.978 1.00 93.94 108 GLY A O 1
ATOM 776 N N . SER A 1 109 ? -1.551 0.471 -6.937 1.00 96.56 109 SER A N 1
ATOM 777 C CA . SER A 1 109 ? -2.376 1.367 -6.116 1.00 96.56 109 SER A CA 1
ATOM 778 C C . SER A 1 109 ? -1.523 1.890 -4.959 1.00 96.56 109 SER A C 1
ATOM 780 O O . SER A 1 109 ? -1.082 1.117 -4.108 1.00 96.56 109 SER A O 1
ATOM 782 N N . ALA A 1 110 ? -1.269 3.199 -4.948 1.00 96.19 110 ALA A N 1
ATOM 783 C CA . ALA A 1 110 ? -0.429 3.826 -3.929 1.00 96.19 110 ALA A CA 1
ATOM 784 C C . ALA A 1 110 ? -1.113 3.843 -2.552 1.00 96.19 110 ALA A C 1
ATOM 786 O O . ALA A 1 110 ? -0.445 3.703 -1.528 1.00 96.19 110 ALA A O 1
ATOM 787 N N . ALA A 1 111 ? -2.438 3.991 -2.522 1.00 97.31 111 ALA A N 1
ATOM 788 C CA . ALA A 1 111 ? -3.221 3.938 -1.296 1.00 97.31 111 ALA A CA 1
ATOM 789 C C . ALA A 1 111 ? -3.125 2.547 -0.652 1.00 97.31 111 ALA A C 1
ATOM 791 O O . ALA A 1 111 ? -2.822 2.446 0.536 1.00 97.31 111 ALA A O 1
ATOM 792 N N . LEU A 1 112 ? -3.285 1.476 -1.440 1.00 97.25 112 LEU A N 1
ATOM 793 C CA . LEU A 1 112 ? -3.141 0.108 -0.940 1.00 97.25 112 LEU A CA 1
ATOM 794 C C . LEU A 1 112 ? -1.693 -0.234 -0.565 1.00 97.25 112 LEU A C 1
ATOM 796 O O . LEU A 1 112 ? -1.487 -0.932 0.424 1.00 97.25 112 LEU A O 1
ATOM 800 N N . ASP A 1 113 ? -0.691 0.293 -1.279 1.00 96.69 113 ASP A N 1
ATOM 801 C CA . ASP A 1 113 ? 0.721 0.163 -0.886 1.00 96.69 113 ASP A CA 1
ATOM 802 C C . ASP A 1 113 ? 0.966 0.697 0.538 1.00 96.69 113 ASP A C 1
ATOM 804 O O . ASP A 1 113 ? 1.591 0.020 1.357 1.00 96.69 113 ASP A O 1
ATOM 808 N N . LEU A 1 114 ? 0.427 1.874 0.876 1.00 96.81 114 LEU A N 1
ATOM 809 C CA . LEU A 1 114 ? 0.548 2.451 2.222 1.00 96.81 114 LEU A CA 1
ATOM 810 C C . LEU A 1 114 ? -0.224 1.649 3.277 1.00 96.81 114 LEU A C 1
ATOM 812 O O . LEU A 1 114 ? 0.278 1.441 4.384 1.00 96.81 114 LEU A O 1
ATOM 816 N N . CYS A 1 115 ? -1.417 1.159 2.938 1.00 97.31 115 CYS A N 1
ATOM 817 C CA . CYS A 1 115 ? -2.194 0.291 3.821 1.00 97.31 115 CYS A CA 1
ATOM 818 C C . CYS A 1 115 ? -1.456 -1.017 4.137 1.00 97.31 115 CYS A C 1
ATOM 820 O O . CYS A 1 115 ? -1.445 -1.432 5.293 1.00 97.31 115 CYS A O 1
ATOM 822 N N . MET A 1 116 ? -0.776 -1.618 3.155 1.00 95.50 116 MET A N 1
ATOM 823 C CA . MET A 1 116 ? 0.045 -2.816 3.370 1.00 95.50 116 MET A CA 1
ATOM 824 C C . MET A 1 116 ? 1.229 -2.555 4.304 1.00 95.50 116 MET A C 1
ATOM 826 O O . MET A 1 116 ? 1.573 -3.419 5.109 1.00 95.50 116 MET A O 1
ATOM 830 N N . VAL A 1 117 ? 1.848 -1.371 4.237 1.00 96.19 117 VAL A N 1
ATOM 831 C CA . VAL A 1 117 ? 2.886 -0.980 5.207 1.00 96.19 117 VAL A CA 1
ATOM 832 C C . VAL A 1 117 ? 2.298 -0.914 6.616 1.00 96.19 117 VAL A C 1
ATOM 834 O O . VAL A 1 117 ? 2.891 -1.453 7.552 1.00 96.19 117 VAL A O 1
ATOM 837 N N . ALA A 1 118 ? 1.122 -0.297 6.765 1.00 96.62 118 ALA A N 1
ATOM 838 C CA . ALA A 1 118 ? 0.440 -0.190 8.051 1.00 96.62 118 ALA A CA 1
ATOM 839 C C . ALA A 1 118 ? 0.038 -1.558 8.628 1.00 96.62 118 ALA A C 1
ATOM 841 O O . ALA A 1 118 ? 0.059 -1.714 9.844 1.00 96.62 118 ALA A O 1
ATOM 842 N N . SER A 1 119 ? -0.287 -2.544 7.784 1.00 94.50 119 SER A N 1
ATOM 843 C CA . SER A 1 119 ? -0.701 -3.896 8.191 1.00 94.50 119 SER A CA 1
ATOM 844 C C . SER A 1 119 ? 0.419 -4.940 8.229 1.00 94.50 119 SER A C 1
ATOM 846 O O . SER A 1 119 ? 0.124 -6.129 8.312 1.00 94.50 119 SER A O 1
ATOM 848 N N . ALA A 1 120 ? 1.688 -4.527 8.137 1.00 88.56 120 ALA A N 1
ATOM 849 C CA . ALA A 1 120 ? 2.848 -5.426 8.090 1.00 88.56 120 ALA A CA 1
ATOM 850 C C . ALA A 1 120 ? 2.861 -6.416 6.903 1.00 88.56 120 ALA A C 1
ATOM 852 O O . ALA A 1 120 ? 3.560 -7.429 6.940 1.00 88.56 120 ALA A O 1
ATOM 853 N N . GLY A 1 121 ? 2.137 -6.114 5.823 1.00 80.12 121 GLY A N 1
ATOM 854 C CA . GLY A 1 121 ? 2.115 -6.911 4.601 1.00 80.12 121 GLY A CA 1
ATOM 855 C C . GLY A 1 121 ? 0.721 -7.117 4.016 1.00 80.12 121 GLY A C 1
ATOM 856 O O . GLY A 1 121 ? -0.274 -6.553 4.471 1.00 80.12 121 GLY A O 1
ATOM 857 N N . TRP A 1 122 ? 0.677 -7.937 2.966 1.00 61.22 122 TRP A N 1
ATOM 858 C CA . TRP A 1 122 ? -0.552 -8.352 2.299 1.00 61.22 122 TRP A CA 1
ATOM 859 C C . TRP A 1 122 ? -1.099 -9.617 2.958 1.00 61.22 122 TRP A C 1
ATOM 861 O O . TRP A 1 122 ? -0.485 -10.680 2.868 1.00 61.22 122 TRP A O 1
ATOM 871 N N . THR A 1 123 ? -2.264 -9.513 3.590 1.00 55.06 123 THR A N 1
ATOM 872 C CA . THR A 1 123 ? -3.106 -10.671 3.887 1.00 55.06 123 THR A CA 1
ATOM 873 C C . THR A 1 123 ? -4.039 -10.896 2.692 1.00 55.06 123 THR A C 1
ATOM 875 O O . THR A 1 123 ? -4.858 -10.016 2.396 1.00 55.06 123 THR A O 1
ATOM 878 N N . PRO A 1 124 ? -3.918 -12.022 1.959 1.00 45.06 124 PRO A N 1
ATOM 879 C CA . PRO A 1 124 ? -4.954 -12.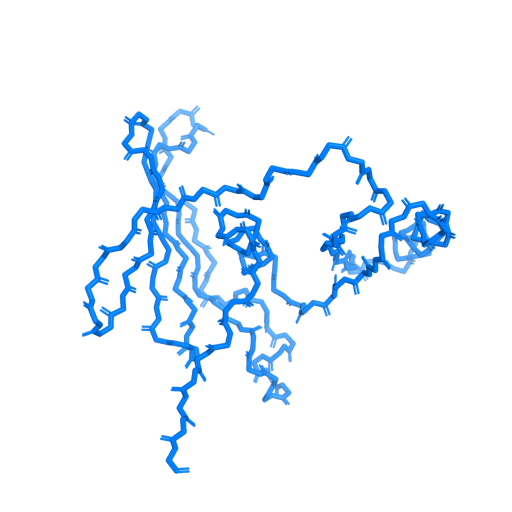415 1.020 1.00 45.06 124 PRO A CA 1
ATOM 880 C C . PRO A 1 124 ? -6.266 -12.591 1.780 1.00 45.06 124 PRO A C 1
ATOM 882 O O . PRO A 1 124 ? -6.282 -13.166 2.870 1.00 45.06 124 PRO A O 1
ATOM 885 N N . THR A 1 125 ? -7.374 -12.167 1.181 1.00 46.44 125 THR A N 1
ATOM 886 C CA . THR A 1 125 ? -8.679 -12.714 1.535 1.00 46.44 125 THR A CA 1
ATOM 887 C C . THR A 1 125 ? -8.637 -14.207 1.217 1.00 46.44 125 THR A C 1
ATOM 889 O O . THR A 1 125 ? -8.711 -14.620 0.061 1.00 46.44 125 THR A O 1
ATOM 892 N N . THR A 1 126 ? -8.476 -15.058 2.230 1.00 39.38 126 THR A N 1
ATOM 893 C CA . THR A 1 126 ? -8.834 -16.472 2.092 1.00 39.38 126 THR A CA 1
ATOM 894 C C . THR A 1 126 ? -10.348 -16.550 1.939 1.00 39.38 126 THR A C 1
ATOM 896 O O . THR A 1 126 ? -11.071 -16.775 2.903 1.00 39.38 126 THR A O 1
ATOM 899 N N . SER A 1 127 ? -10.833 -16.354 0.715 1.00 37.00 127 SER A N 1
ATOM 900 C CA . SER A 1 127 ? -12.054 -17.004 0.262 1.00 37.00 127 SER A CA 1
ATOM 901 C C . SER A 1 127 ? -11.631 -18.365 -0.283 1.00 37.00 127 SER A C 1
ATOM 903 O O . SER A 1 127 ? -11.411 -18.548 -1.476 1.00 37.00 127 SER A O 1
ATOM 905 N N . THR A 1 128 ? -11.409 -19.319 0.620 1.00 32.62 128 THR A N 1
ATOM 906 C CA . THR A 1 128 ? -11.612 -20.722 0.261 1.00 32.62 128 THR A CA 1
ATOM 907 C C . THR A 1 128 ? -13.118 -20.930 0.192 1.00 32.62 128 THR A C 1
ATOM 909 O O . THR A 1 128 ? -13.774 -21.002 1.233 1.00 32.62 128 THR A O 1
ATOM 912 N N . ALA A 1 129 ? -13.641 -20.972 -1.030 1.00 34.12 129 ALA A N 1
ATOM 913 C CA . ALA A 1 129 ? -14.793 -21.794 -1.372 1.00 34.12 129 ALA A CA 1
ATOM 914 C C . ALA A 1 129 ? -14.273 -23.085 -2.016 1.00 34.12 129 ALA A C 1
ATOM 916 O O . ALA A 1 129 ? -13.283 -22.989 -2.781 1.00 34.12 129 ALA A O 1
#